Protein AF-A0A7W5YTB9-F1 (afdb_monomer_lite)

Organism: NCBI:txid65515

Structure (mmCIF, N/CA/C/O backbone):
data_AF-A0A7W5YTB9-F1
#
_entry.id   AF-A0A7W5YTB9-F1
#
loop_
_atom_site.group_PDB
_atom_site.id
_atom_site.type_symbol
_atom_site.label_atom_id
_atom_site.label_alt_id
_atom_site.label_comp_id
_atom_site.label_asym_id
_atom_site.label_entity_id
_atom_site.label_seq_id
_atom_site.pdbx_PDB_ins_code
_atom_site.Cartn_x
_atom_site.Cartn_y
_atom_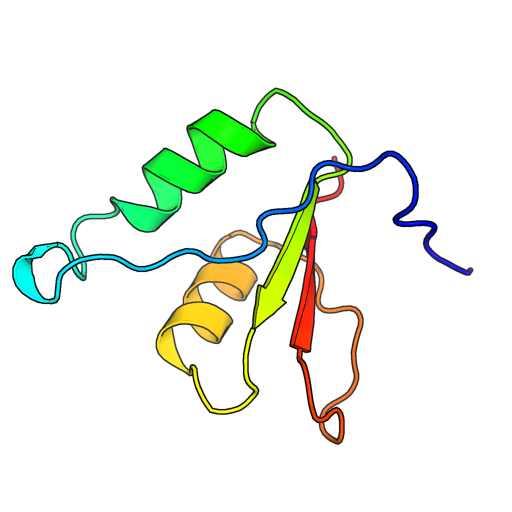site.Cartn_z
_atom_site.occupancy
_atom_site.B_iso_or_equiv
_atom_site.auth_seq_id
_atom_site.auth_comp_id
_atom_site.auth_asym_id
_atom_site.auth_atom_id
_atom_site.pdbx_PDB_model_num
ATOM 1 N N . MET A 1 1 ? 3.026 14.973 14.996 1.00 58.91 1 MET A N 1
ATOM 2 C CA . MET A 1 1 ? 2.088 14.018 15.616 1.00 58.91 1 MET A CA 1
ATOM 3 C C . MET A 1 1 ? 2.572 12.621 15.282 1.00 58.91 1 MET A C 1
ATOM 5 O O . MET A 1 1 ? 2.809 12.348 14.110 1.00 58.91 1 MET A O 1
ATOM 9 N N . GLU A 1 2 ? 2.808 11.783 16.284 1.00 70.38 2 GLU A N 1
ATOM 10 C CA . GLU A 1 2 ? 3.258 10.405 16.073 1.00 70.38 2 GLU A CA 1
ATOM 11 C C . GLU A 1 2 ? 2.089 9.553 15.554 1.00 70.38 2 GLU A C 1
ATOM 13 O O . GLU A 1 2 ? 0.958 9.701 16.013 1.00 70.38 2 GLU A O 1
ATOM 18 N N . THR A 1 3 ? 2.331 8.701 14.553 1.00 79.94 3 THR A N 1
ATOM 19 C CA . THR A 1 3 ? 1.320 7.760 14.040 1.00 79.94 3 THR A CA 1
ATOM 20 C C . THR A 1 3 ? 1.549 6.401 14.702 1.00 79.94 3 THR A C 1
ATOM 22 O O . THR A 1 3 ? 2.597 5.794 14.491 1.00 79.94 3 THR A O 1
ATOM 25 N N . ARG A 1 4 ? 0.581 5.909 15.488 1.00 83.56 4 ARG A N 1
ATOM 26 C CA . ARG A 1 4 ? 0.652 4.581 16.116 1.00 83.56 4 ARG A CA 1
ATOM 27 C C . ARG A 1 4 ? 0.171 3.506 15.139 1.00 83.56 4 ARG A C 1
ATOM 29 O O . ARG A 1 4 ? -0.966 3.558 14.690 1.00 83.56 4 ARG A O 1
ATOM 36 N N . LEU A 1 5 ? 1.037 2.538 14.845 1.00 89.12 5 LEU A N 1
ATOM 37 C CA . LEU A 1 5 ? 0.725 1.389 13.980 1.00 89.12 5 LEU A CA 1
ATOM 38 C C . LEU A 1 5 ? 0.260 0.156 14.769 1.00 89.12 5 LEU A C 1
ATOM 40 O O . LEU A 1 5 ? -0.298 -0.778 14.208 1.00 89.12 5 LEU A O 1
ATOM 44 N N . VAL A 1 6 ? 0.474 0.145 16.086 1.00 90.00 6 VAL A N 1
ATOM 45 C CA . VAL A 1 6 ? 0.041 -0.957 16.955 1.00 90.00 6 VAL A CA 1
ATOM 46 C C . VAL A 1 6 ? -1.478 -1.110 16.885 1.00 90.00 6 VAL A C 1
ATOM 48 O O . VAL A 1 6 ? -2.202 -0.150 17.142 1.00 90.00 6 VAL A O 1
ATOM 51 N N . GLY A 1 7 ? -1.934 -2.327 16.581 1.00 89.62 7 GLY A N 1
ATOM 52 C CA . GLY A 1 7 ? -3.351 -2.670 16.431 1.00 89.62 7 GLY A CA 1
ATOM 53 C C . GLY A 1 7 ? -3.916 -2.453 15.022 1.00 89.62 7 GLY A C 1
ATOM 54 O O . GLY A 1 7 ? -5.064 -2.813 14.788 1.00 89.62 7 GLY A O 1
ATOM 55 N N . ALA A 1 8 ? -3.132 -1.896 14.093 1.00 91.81 8 ALA A N 1
ATOM 56 C CA . ALA A 1 8 ? -3.494 -1.777 12.682 1.00 91.81 8 ALA A CA 1
ATOM 57 C C . ALA A 1 8 ? -3.193 -3.077 11.914 1.00 91.81 8 ALA A C 1
ATOM 59 O O . ALA A 1 8 ? -2.288 -3.825 12.290 1.00 91.81 8 ALA A O 1
ATOM 60 N N . LEU A 1 9 ? -3.912 -3.316 10.812 1.00 93.94 9 LEU A N 1
ATOM 61 C CA . LEU A 1 9 ? -3.610 -4.425 9.903 1.00 93.94 9 LEU A CA 1
ATOM 62 C C . LEU A 1 9 ? -2.284 -4.154 9.182 1.00 93.94 9 LEU A C 1
ATOM 64 O O . LEU A 1 9 ? -2.138 -3.122 8.526 1.00 93.94 9 LEU A O 1
ATOM 68 N N . GLU A 1 10 ? -1.346 -5.090 9.279 1.00 95.69 10 GLU A N 1
ATOM 69 C CA . GLU A 1 10 ? -0.095 -5.076 8.524 1.00 95.69 10 GLU A CA 1
ATOM 70 C C . GLU A 1 10 ? -0.200 -6.005 7.312 1.00 95.69 10 GLU A C 1
ATOM 72 O O . GLU A 1 10 ? -0.553 -7.179 7.443 1.00 95.69 10 GLU A O 1
ATOM 77 N N . VAL A 1 11 ? 0.136 -5.489 6.131 1.00 95.69 11 VAL A N 1
ATOM 78 C CA . VAL A 1 11 ? 0.472 -6.320 4.971 1.00 95.69 11 VAL A CA 1
ATOM 79 C C . VAL A 1 11 ? 1.992 -6.461 4.945 1.00 95.69 11 VAL A C 1
ATOM 81 O O . VAL A 1 11 ? 2.680 -5.575 4.438 1.00 95.69 11 VAL A O 1
ATOM 84 N N . ASP A 1 12 ? 2.490 -7.555 5.523 1.00 94.81 12 ASP A N 1
ATOM 85 C CA . ASP A 1 12 ? 3.930 -7.832 5.664 1.00 94.81 12 ASP A CA 1
ATOM 86 C C . ASP A 1 12 ? 4.598 -8.000 4.289 1.00 94.81 12 ASP A C 1
ATOM 88 O O . ASP A 1 12 ? 5.539 -7.287 3.940 1.00 94.81 12 ASP A O 1
ATOM 92 N N . GLU A 1 13 ? 4.019 -8.851 3.433 1.00 94.25 13 GLU A N 1
ATOM 93 C CA . GLU A 1 13 ? 4.495 -9.058 2.067 1.00 94.25 13 GLU A CA 1
ATOM 94 C C . GLU A 1 13 ? 3.351 -9.149 1.049 1.00 94.25 13 GLU A C 1
ATOM 96 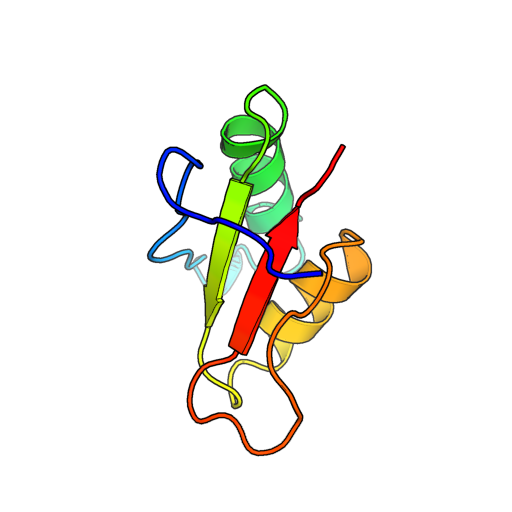O O . GLU A 1 13 ? 2.313 -9.775 1.271 1.00 94.25 13 GLU A O 1
ATOM 101 N N . LEU A 1 14 ? 3.569 -8.545 -0.124 1.00 95.62 14 LEU A N 1
ATOM 102 C CA . LEU A 1 14 ? 2.692 -8.665 -1.285 1.00 95.62 14 LEU A CA 1
ATOM 103 C C . LEU A 1 14 ? 3.528 -8.811 -2.553 1.00 95.62 14 LEU A C 1
ATOM 105 O O . LEU A 1 14 ? 4.217 -7.884 -2.982 1.00 95.62 14 L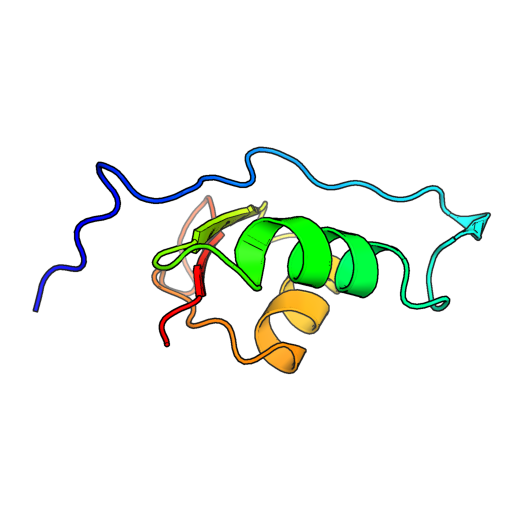EU A O 1
ATOM 109 N N . ALA A 1 15 ? 3.400 -9.962 -3.199 1.00 95.12 15 ALA A N 1
ATOM 110 C CA . ALA A 1 15 ? 4.001 -10.239 -4.491 1.00 95.12 15 ALA A CA 1
ATOM 111 C C . ALA A 1 15 ? 2.935 -10.733 -5.470 1.00 95.12 15 ALA A C 1
ATOM 113 O O . ALA A 1 15 ? 1.985 -11.420 -5.100 1.00 95.12 15 ALA A O 1
ATOM 114 N N . VAL A 1 16 ? 3.109 -10.398 -6.747 1.00 95.88 16 VAL A N 1
ATOM 115 C CA . VAL A 1 16 ? 2.310 -10.959 -7.839 1.00 95.88 16 VAL A CA 1
ATOM 116 C C . VAL A 1 16 ? 3.235 -11.582 -8.873 1.00 95.88 16 VAL A C 1
ATOM 118 O O . VAL A 1 16 ? 4.337 -11.081 -9.122 1.00 95.88 16 VAL A O 1
ATOM 121 N N . SER A 1 17 ? 2.767 -12.663 -9.498 1.00 96.94 17 SER A N 1
ATOM 122 C CA . SER A 1 17 ? 3.449 -13.281 -10.638 1.00 96.94 17 SER A CA 1
ATOM 123 C C . SER A 1 17 ? 3.771 -12.232 -11.713 1.00 96.94 17 SER A C 1
ATOM 125 O O . SER A 1 17 ? 2.947 -11.337 -11.942 1.00 96.94 17 SER A O 1
ATOM 127 N N . PRO A 1 18 ? 4.912 -12.334 -12.424 1.00 95.56 18 PRO A N 1
ATOM 128 C CA . PRO A 1 18 ? 5.208 -11.472 -13.566 1.00 95.56 18 PRO A CA 1
ATOM 129 C C . PRO A 1 18 ? 4.060 -11.390 -14.580 1.00 95.56 18 PRO A C 1
ATOM 131 O O . PRO A 1 18 ? 3.762 -10.303 -15.065 1.00 95.56 18 PRO A O 1
ATOM 134 N N . HIS A 1 19 ? 3.355 -12.501 -14.822 1.00 96.62 19 HIS A N 1
ATOM 135 C CA . HIS A 1 19 ? 2.215 -12.557 -15.744 1.00 96.62 19 HIS A CA 1
ATOM 136 C C . HIS A 1 19 ? 0.979 -11.790 -15.257 1.00 96.62 19 HIS A C 1
ATOM 138 O O . HIS A 1 19 ? 0.138 -11.433 -16.070 1.00 96.62 19 HIS A O 1
ATOM 144 N N . ALA A 1 20 ? 0.868 -11.518 -13.955 1.00 95.69 20 ALA A N 1
ATOM 145 C CA . ALA A 1 20 ? -0.242 -10.778 -13.354 1.00 95.69 20 ALA A CA 1
ATOM 146 C C . ALA A 1 20 ? 0.050 -9.269 -13.209 1.00 95.69 20 ALA A C 1
ATOM 148 O O . ALA A 1 20 ? -0.804 -8.495 -12.760 1.00 95.69 20 ALA A O 1
ATOM 149 N N . ARG A 1 21 ? 1.261 -8.816 -13.564 1.00 94.75 21 ARG A N 1
ATOM 150 C CA . ARG A 1 21 ? 1.634 -7.396 -13.503 1.00 94.75 21 ARG A CA 1
ATOM 151 C C . ARG A 1 21 ? 0.820 -6.589 -14.512 1.00 94.75 21 ARG A C 1
ATOM 153 O O . ARG A 1 21 ? 0.484 -7.063 -15.588 1.00 94.75 21 ARG A O 1
ATOM 160 N N . GLY A 1 22 ? 0.472 -5.358 -14.142 1.00 94.88 22 GLY A N 1
ATOM 161 C CA . GLY A 1 22 ? -0.359 -4.480 -14.975 1.00 94.88 22 GLY A CA 1
ATOM 162 C C . GLY A 1 22 ? -1.854 -4.828 -14.999 1.00 94.88 22 GLY A C 1
ATOM 163 O O . GLY A 1 22 ? -2.642 -4.003 -15.442 1.00 94.88 22 GLY A O 1
ATOM 164 N N . GLN A 1 23 ? -2.271 -5.974 -14.450 1.00 97.12 23 GLN A N 1
ATOM 165 C CA . GLN A 1 23 ? -3.672 -6.425 -14.461 1.00 97.12 23 GLN A CA 1
ATOM 166 C C . GLN A 1 23 ? -4.485 -5.976 -13.234 1.00 97.12 23 GLN A C 1
ATOM 168 O O . GLN A 1 23 ? -5.625 -6.380 -13.050 1.00 97.12 23 GLN A O 1
ATOM 173 N N . GLY A 1 24 ? -3.901 -5.166 -12.347 1.00 97.19 24 GLY A N 1
ATOM 174 C CA . GLY A 1 24 ? -4.596 -4.657 -11.158 1.00 97.19 24 GLY A CA 1
ATOM 175 C C . GLY A 1 24 ? -4.740 -5.650 -9.997 1.00 97.19 24 GLY A C 1
ATOM 176 O O . GLY A 1 24 ? -5.312 -5.279 -8.979 1.00 97.19 24 GLY A O 1
ATOM 177 N N . VAL A 1 25 ? -4.167 -6.856 -10.084 1.00 98.06 25 VAL A N 1
ATOM 178 C CA . VAL A 1 25 ? -4.274 -7.901 -9.041 1.00 98.06 25 VAL A CA 1
ATOM 179 C C . VAL A 1 25 ? -3.836 -7.406 -7.659 1.00 98.06 25 VAL A C 1
ATOM 181 O O . VAL A 1 25 ? -4.578 -7.546 -6.693 1.00 98.06 25 VAL A O 1
ATOM 184 N N . ALA A 1 26 ? -2.672 -6.755 -7.565 1.00 97.06 26 ALA A N 1
ATOM 185 C CA . ALA A 1 26 ? -2.171 -6.223 -6.295 1.00 97.06 26 ALA A CA 1
ATOM 186 C C . ALA A 1 26 ? -3.131 -5.192 -5.672 1.00 97.06 26 ALA A C 1
ATOM 188 O O . ALA A 1 26 ? -3.351 -5.205 -4.467 1.00 97.06 26 ALA A O 1
ATOM 189 N N . ARG A 1 27 ? -3.751 -4.335 -6.498 1.00 97.06 27 ARG A N 1
ATOM 190 C CA . ARG A 1 27 ? -4.777 -3.385 -6.041 1.00 97.06 27 ARG A CA 1
ATOM 191 C C . ARG A 1 27 ? -5.996 -4.128 -5.499 1.00 97.06 27 ARG A C 1
ATOM 193 O O . ARG A 1 27 ? -6.425 -3.817 -4.402 1.00 97.06 27 ARG A O 1
ATOM 200 N N . GLY A 1 28 ? -6.507 -5.119 -6.231 1.00 97.12 28 GLY A N 1
ATOM 201 C CA . GLY A 1 28 ? -7.671 -5.895 -5.796 1.00 97.12 28 GLY A CA 1
ATOM 202 C C . GLY A 1 28 ? -7.449 -6.603 -4.457 1.00 97.12 28 GLY A C 1
ATOM 203 O O . GLY A 1 28 ? -8.327 -6.578 -3.601 1.00 97.12 28 GLY A O 1
ATOM 204 N N . ILE A 1 29 ? -6.255 -7.165 -4.240 1.00 95.69 29 ILE A N 1
ATOM 205 C CA . ILE A 1 29 ? -5.877 -7.772 -2.954 1.00 95.69 29 ILE A CA 1
ATOM 206 C C . ILE A 1 29 ? -5.853 -6.716 -1.841 1.00 95.69 29 ILE A C 1
ATOM 208 O O . ILE A 1 29 ? -6.457 -6.921 -0.792 1.00 95.69 29 ILE A O 1
ATOM 212 N N . LEU A 1 30 ? -5.199 -5.573 -2.066 1.00 95.75 30 LEU A N 1
ATOM 213 C CA . LEU A 1 30 ? -5.127 -4.491 -1.076 1.00 95.75 30 LEU A CA 1
ATOM 214 C C . LEU A 1 30 ? -6.499 -3.879 -0.766 1.00 95.75 30 LEU A C 1
ATOM 216 O O . LEU A 1 30 ? -6.758 -3.513 0.377 1.00 95.75 30 LEU A O 1
ATOM 220 N N . ASP A 1 31 ? -7.385 -3.781 -1.754 1.00 94.94 31 ASP A N 1
ATOM 221 C CA . ASP A 1 31 ? -8.754 -3.304 -1.562 1.00 94.94 31 ASP A CA 1
ATOM 222 C C . ASP A 1 31 ? -9.592 -4.314 -0.771 1.00 94.94 31 ASP A C 1
ATOM 224 O O . ASP A 1 31 ? -10.357 -3.914 0.104 1.00 94.94 31 ASP A O 1
ATOM 228 N N . LEU A 1 32 ? -9.412 -5.616 -1.010 1.00 94.25 32 LEU A N 1
ATOM 229 C CA . LEU A 1 32 ? -10.076 -6.669 -0.240 1.00 94.25 32 LEU A CA 1
ATOM 230 C C . LEU A 1 32 ? -9.621 -6.679 1.225 1.00 94.25 32 LEU A C 1
ATOM 232 O O . LEU A 1 32 ? -10.458 -6.744 2.123 1.00 94.25 32 LEU A O 1
ATOM 236 N N . LEU A 1 33 ? -8.307 -6.623 1.458 1.00 92.25 33 LEU A N 1
ATOM 237 C CA . LEU A 1 33 ? -7.722 -6.709 2.797 1.00 92.25 33 LEU A CA 1
ATOM 238 C C . LEU A 1 33 ? -7.940 -5.422 3.593 1.00 92.25 33 LEU A C 1
ATOM 240 O O . LEU A 1 33 ? -8.403 -5.475 4.725 1.00 92.25 33 LEU A O 1
ATOM 244 N N . CYS A 1 34 ? -7.645 -4.271 2.988 1.00 92.69 34 CYS A N 1
ATOM 245 C CA . CYS A 1 34 ? -7.603 -2.988 3.687 1.00 92.69 34 CYS A CA 1
ATOM 246 C C . CYS A 1 34 ? -8.816 -2.092 3.416 1.00 92.69 34 CYS A C 1
ATOM 248 O O . CYS A 1 34 ? -8.906 -1.013 3.983 1.00 92.69 34 CYS A O 1
ATOM 250 N N . GLY A 1 35 ? -9.763 -2.494 2.562 1.00 87.38 35 GLY A N 1
ATOM 251 C CA . GLY A 1 35 ? -10.979 -1.712 2.298 1.00 87.38 35 GLY A CA 1
ATOM 252 C C . GLY A 1 35 ? -12.034 -1.781 3.404 1.00 87.38 35 GLY A C 1
ATOM 253 O O . GLY A 1 35 ? -13.003 -1.029 3.362 1.00 87.38 35 GLY A O 1
ATOM 254 N N . ARG A 1 36 ? -11.876 -2.689 4.375 1.00 83.62 36 ARG A N 1
ATOM 255 C CA . ARG A 1 36 ? -12.805 -2.876 5.506 1.00 83.62 36 ARG A CA 1
ATOM 256 C C . ARG A 1 36 ? -12.164 -2.656 6.873 1.00 83.62 36 ARG A C 1
ATOM 258 O O . ARG A 1 36 ? -12.838 -2.814 7.887 1.00 83.62 36 ARG A O 1
ATOM 265 N N . THR A 1 37 ? -10.875 -2.338 6.903 1.00 77.25 37 THR A N 1
ATOM 266 C CA . THR A 1 37 ? -10.091 -2.231 8.131 1.00 77.25 37 THR A CA 1
ATOM 267 C C . THR A 1 37 ? -9.228 -0.986 8.061 1.00 77.25 37 THR A C 1
ATOM 269 O O . THR A 1 37 ? -8.357 -0.896 7.197 1.00 77.25 37 THR A O 1
ATOM 272 N N . ASP A 1 38 ? -9.429 -0.074 9.005 1.00 79.12 38 ASP A N 1
ATOM 273 C CA . ASP A 1 38 ? -8.580 1.096 9.173 1.00 79.12 38 ASP A CA 1
ATOM 274 C C . ASP A 1 38 ? -8.100 1.189 10.631 1.00 79.12 38 ASP A C 1
ATOM 276 O O . ASP A 1 38 ? -8.904 0.991 11.548 1.00 79.12 38 ASP A O 1
ATOM 280 N N . PRO A 1 39 ? -6.805 1.487 10.868 1.00 89.06 39 PRO A N 1
ATOM 281 C CA . PRO A 1 39 ? -5.757 1.722 9.869 1.00 89.06 39 PRO A CA 1
ATOM 282 C C . PRO A 1 39 ? -5.217 0.416 9.256 1.00 89.06 39 PRO A C 1
ATOM 284 O O . PRO A 1 39 ? -5.200 -0.630 9.907 1.00 89.06 39 PRO A O 1
ATOM 287 N N . CYS A 1 40 ? -4.691 0.506 8.033 1.00 94.75 40 CYS A N 1
ATOM 288 C CA . CYS A 1 40 ? -3.883 -0.542 7.404 1.00 94.75 40 CYS A CA 1
ATOM 289 C C . CYS A 1 40 ? -2.538 0.039 6.947 1.00 94.75 40 CYS A C 1
ATOM 291 O O . CYS A 1 40 ? -2.461 1.180 6.484 1.00 94.75 40 CYS A O 1
ATOM 293 N N . TRP A 1 41 ? -1.459 -0.724 7.086 1.00 96.19 41 TRP A N 1
ATOM 294 C CA . TRP A 1 41 ? -0.116 -0.288 6.720 1.00 96.19 41 TRP A CA 1
ATOM 295 C C . TRP A 1 41 ? 0.690 -1.419 6.085 1.00 96.19 41 TRP A C 1
ATOM 297 O O . TRP A 1 41 ? 0.335 -2.591 6.172 1.00 96.19 41 TRP A O 1
ATOM 307 N N . LEU A 1 42 ? 1.764 -1.042 5.398 1.00 97.12 42 LEU A N 1
ATOM 308 C CA . LEU A 1 42 ? 2.715 -1.976 4.807 1.00 97.12 42 LEU A CA 1
ATOM 309 C C . LEU A 1 42 ? 4.117 -1.387 4.791 1.00 97.12 42 LEU A C 1
ATOM 311 O O . LEU A 1 42 ? 4.308 -0.170 4.932 1.00 97.12 42 LEU A O 1
ATOM 315 N N . LEU A 1 43 ? 5.090 -2.252 4.540 1.00 96.62 43 LEU A N 1
ATOM 316 C CA . LEU A 1 43 ? 6.475 -1.880 4.318 1.00 96.62 43 LEU A CA 1
ATOM 317 C C . LEU A 1 43 ? 6.999 -2.458 3.000 1.00 96.62 43 LEU A C 1
ATOM 319 O O . LEU A 1 43 ? 6.470 -3.419 2.451 1.00 96.62 43 LEU A O 1
ATOM 323 N N . THR A 1 44 ? 8.025 -1.833 2.434 1.00 97.44 44 THR A N 1
ATOM 324 C CA . THR A 1 44 ? 8.697 -2.353 1.241 1.00 97.44 44 THR A CA 1
ATOM 325 C C . THR A 1 44 ? 10.135 -1.859 1.147 1.00 97.44 44 THR A C 1
ATOM 327 O O . THR A 1 44 ? 10.534 -0.892 1.805 1.00 97.44 44 THR A O 1
ATOM 330 N N . ALA A 1 45 ? 10.936 -2.514 0.311 1.00 96.69 45 ALA A N 1
ATOM 331 C CA . ALA A 1 45 ? 12.311 -2.112 0.083 1.00 96.69 45 ALA A CA 1
ATOM 332 C C . ALA A 1 45 ? 12.386 -0.823 -0.768 1.00 96.69 45 ALA A C 1
ATOM 334 O O . ALA A 1 45 ? 11.625 -0.674 -1.727 1.00 96.69 45 ALA A O 1
ATOM 335 N N . PRO A 1 46 ? 13.349 0.087 -0.515 1.00 97.06 46 PRO A N 1
ATOM 336 C CA . PRO A 1 46 ? 13.511 1.316 -1.301 1.00 97.06 46 PRO A CA 1
ATOM 337 C C . PRO A 1 46 ? 13.744 1.094 -2.805 1.00 97.06 46 PRO A C 1
ATOM 339 O O . PRO A 1 46 ? 13.478 1.987 -3.603 1.00 97.06 46 PRO A O 1
ATOM 342 N N . HIS A 1 47 ? 14.231 -0.086 -3.202 1.00 96.69 47 HIS A N 1
ATOM 343 C CA . HIS A 1 47 ? 14.486 -0.439 -4.601 1.00 96.69 47 HIS A CA 1
ATOM 344 C C . HIS A 1 47 ? 13.263 -1.036 -5.326 1.00 96.69 47 HIS A C 1
ATOM 346 O O . HIS A 1 47 ? 13.312 -1.235 -6.539 1.00 96.69 47 HIS A O 1
ATOM 352 N N . ALA A 1 48 ? 12.154 -1.304 -4.626 1.00 96.31 48 ALA A N 1
ATOM 353 C CA . ALA A 1 48 ? 10.937 -1.877 -5.202 1.00 96.31 48 ALA A CA 1
ATOM 354 C C . ALA A 1 48 ? 10.091 -0.811 -5.932 1.00 96.31 48 ALA A C 1
ATOM 356 O O . ALA A 1 48 ? 8.961 -0.514 -5.548 1.00 96.31 48 ALA A O 1
ATOM 357 N N . ALA A 1 49 ? 10.641 -0.209 -6.991 1.00 96.00 49 ALA A N 1
ATOM 358 C CA . ALA A 1 49 ? 10.078 0.976 -7.649 1.00 96.00 49 ALA A CA 1
ATOM 359 C C . ALA A 1 49 ? 8.614 0.818 -8.110 1.00 96.00 49 ALA A C 1
ATOM 361 O O . ALA A 1 49 ? 7.832 1.763 -8.001 1.00 96.00 49 ALA A O 1
ATOM 362 N N . ASP A 1 50 ? 8.223 -0.365 -8.591 1.00 96.06 50 ASP A N 1
ATOM 363 C CA . ASP A 1 50 ? 6.835 -0.646 -8.985 1.00 96.06 50 ASP A CA 1
ATOM 364 C C . ASP A 1 50 ? 5.873 -0.649 -7.792 1.00 96.06 50 ASP A C 1
ATOM 366 O O . ASP A 1 50 ? 4.767 -0.117 -7.897 1.00 96.06 50 ASP A O 1
ATOM 370 N N . ALA A 1 51 ? 6.302 -1.202 -6.654 1.00 97.12 51 ALA A N 1
ATOM 371 C CA . ALA A 1 51 ? 5.517 -1.215 -5.426 1.00 97.12 51 ALA A CA 1
ATOM 372 C C . ALA A 1 51 ? 5.356 0.210 -4.879 1.00 97.12 51 ALA A C 1
ATOM 374 O O . ALA A 1 51 ? 4.238 0.634 -4.602 1.00 97.12 51 ALA A O 1
ATOM 375 N N . LEU A 1 52 ? 6.446 0.988 -4.836 1.00 97.56 52 LEU A N 1
ATOM 376 C CA . LEU A 1 52 ? 6.413 2.397 -4.425 1.00 97.56 52 LEU A CA 1
ATOM 377 C C . LEU A 1 52 ? 5.400 3.204 -5.248 1.00 97.56 52 LEU A C 1
ATOM 379 O O . LEU A 1 52 ? 4.499 3.819 -4.679 1.00 97.56 52 LEU A O 1
ATOM 383 N N . ARG A 1 53 ? 5.489 3.129 -6.584 1.00 97.12 53 ARG A N 1
ATOM 384 C CA . ARG A 1 53 ? 4.546 3.809 -7.487 1.00 97.12 53 ARG A CA 1
ATOM 385 C C . ARG A 1 53 ? 3.112 3.326 -7.307 1.00 97.12 53 ARG A C 1
ATOM 387 O O . ARG A 1 53 ? 2.179 4.118 -7.435 1.00 97.12 53 ARG A O 1
ATOM 394 N N . LEU A 1 54 ? 2.911 2.030 -7.061 1.00 97.12 54 LEU A N 1
ATOM 395 C CA . LEU A 1 54 ? 1.585 1.484 -6.796 1.00 97.12 54 LEU A CA 1
ATOM 396 C C . LEU A 1 54 ? 0.991 2.115 -5.535 1.00 97.12 54 LEU A C 1
ATOM 398 O O . LEU A 1 54 ? -0.101 2.665 -5.627 1.00 97.12 54 LEU A O 1
ATOM 402 N N . TYR A 1 55 ? 1.695 2.065 -4.404 1.00 97.25 55 TYR A N 1
ATOM 403 C CA . TYR 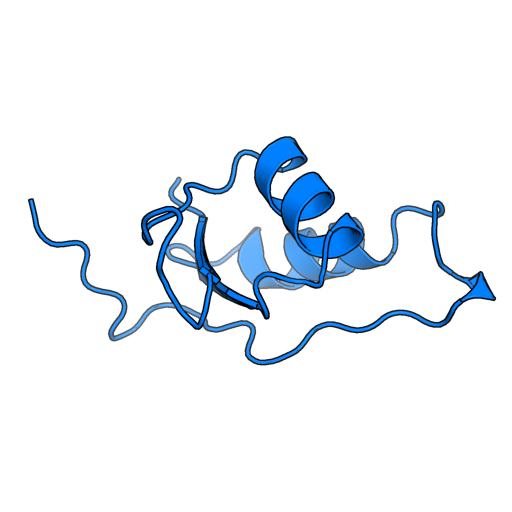A 1 55 ? 1.192 2.563 -3.121 1.00 97.25 55 TYR A CA 1
ATOM 404 C C . TYR A 1 55 ? 0.943 4.078 -3.146 1.00 97.25 55 TYR A C 1
ATOM 406 O O . TYR A 1 55 ? -0.107 4.532 -2.695 1.00 97.25 55 TYR A O 1
ATOM 414 N N . GLU A 1 56 ? 1.830 4.852 -3.778 1.00 96.38 56 GLU A N 1
ATOM 415 C CA . GLU A 1 56 ? 1.644 6.295 -3.994 1.00 96.38 56 GLU A CA 1
ATOM 416 C C . GLU A 1 56 ? 0.396 6.589 -4.845 1.00 96.38 56 GLU A C 1
ATOM 418 O O . GLU A 1 56 ? -0.426 7.427 -4.479 1.00 96.38 56 GLU A O 1
ATOM 423 N N . ARG A 1 57 ? 0.184 5.850 -5.944 1.00 96.44 57 ARG A N 1
ATOM 424 C CA . ARG A 1 57 ? -1.015 5.983 -6.794 1.00 96.44 57 ARG A CA 1
ATOM 425 C C . ARG A 1 57 ? -2.300 5.524 -6.098 1.00 96.44 57 ARG A C 1
ATOM 427 O O . ARG A 1 57 ? -3.386 5.941 -6.492 1.00 96.44 57 ARG A O 1
ATOM 434 N N . LEU A 1 58 ? -2.199 4.640 -5.108 1.00 94.94 58 LEU A N 1
ATOM 435 C CA . LEU A 1 58 ? -3.320 4.254 -4.247 1.00 94.94 58 LEU A CA 1
ATOM 436 C C . LEU A 1 58 ? -3.632 5.312 -3.177 1.00 94.94 58 LEU A C 1
ATOM 438 O O . LEU A 1 58 ? -4.575 5.121 -2.418 1.00 94.94 58 LEU A O 1
ATOM 442 N N . GLY A 1 59 ? -2.866 6.405 -3.105 1.00 95.00 59 GLY A N 1
ATOM 443 C CA . GLY A 1 59 ? -3.059 7.470 -2.123 1.00 95.00 59 GLY A CA 1
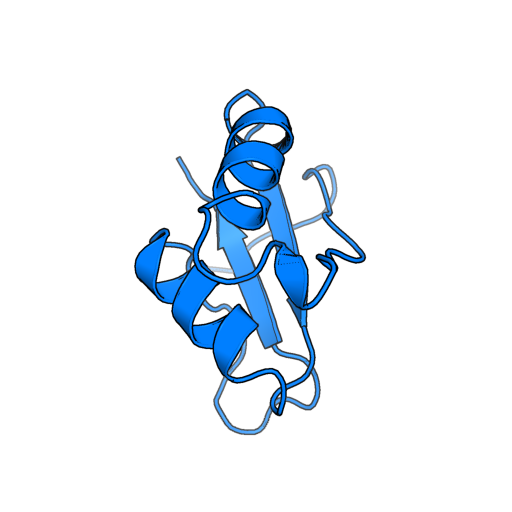ATOM 444 C C . GLY A 1 59 ? -2.505 7.140 -0.737 1.00 95.00 59 GLY A C 1
ATOM 445 O O . GLY A 1 59 ? -2.809 7.843 0.222 1.00 95.00 59 GLY A O 1
ATOM 446 N N . TRP A 1 60 ? -1.696 6.084 -0.601 1.00 95.56 60 TRP A N 1
ATOM 447 C CA . TRP A 1 60 ? -1.131 5.720 0.694 1.00 95.56 60 TRP A CA 1
ATOM 448 C C . TRP A 1 60 ? -0.054 6.728 1.095 1.00 95.56 60 TRP A C 1
ATOM 450 O O . TRP A 1 60 ? 0.786 7.143 0.291 1.00 95.56 60 TRP A O 1
ATOM 460 N N . ARG A 1 61 ? -0.042 7.100 2.374 1.00 95.31 61 ARG A N 1
ATOM 461 C CA . ARG A 1 61 ? 0.884 8.088 2.919 1.00 95.31 61 ARG A CA 1
ATOM 462 C C . ARG A 1 61 ? 2.205 7.429 3.294 1.00 95.31 61 ARG A C 1
ATOM 464 O O . ARG A 1 61 ? 2.252 6.590 4.191 1.00 95.31 61 ARG A O 1
ATOM 471 N N . ARG A 1 62 ? 3.297 7.851 2.656 1.00 95.88 62 ARG A N 1
ATOM 472 C CA . ARG A 1 62 ? 4.660 7.456 3.040 1.00 95.88 62 ARG A CA 1
ATOM 473 C C . ARG A 1 62 ? 5.016 8.058 4.405 1.00 95.88 62 ARG A C 1
ATOM 475 O O . ARG A 1 62 ? 4.903 9.268 4.589 1.00 95.88 62 ARG A O 1
ATOM 482 N N . LEU A 1 63 ? 5.463 7.230 5.348 1.00 95.38 63 LEU A N 1
ATOM 483 C CA . LEU A 1 63 ? 5.857 7.661 6.699 1.00 95.38 63 LEU A CA 1
ATOM 484 C C . LEU A 1 63 ? 7.369 7.861 6.861 1.00 95.38 63 LEU A C 1
ATOM 486 O O . LEU A 1 63 ? 7.813 8.566 7.762 1.00 95.38 63 LEU A O 1
ATOM 490 N N . THR A 1 64 ? 8.170 7.247 5.996 1.00 95.62 64 THR A N 1
ATOM 491 C CA . THR A 1 64 ? 9.637 7.266 6.065 1.00 95.62 64 THR A CA 1
ATOM 492 C C . THR A 1 64 ? 10.249 8.234 5.055 1.00 95.62 64 THR A C 1
ATOM 494 O O . THR A 1 64 ? 9.784 8.330 3.920 1.00 95.62 64 THR A O 1
ATOM 497 N N . GLY A 1 65 ? 11.345 8.894 5.433 1.00 94.31 65 GLY A N 1
ATOM 498 C CA . GLY A 1 65 ? 12.094 9.787 4.544 1.00 94.31 65 GLY A CA 1
ATOM 499 C C . GLY A 1 65 ? 12.961 9.069 3.492 1.00 94.31 65 GLY A C 1
ATOM 500 O O . GLY A 1 65 ? 13.130 7.850 3.539 1.00 94.31 65 GLY A O 1
ATOM 501 N N . PRO A 1 66 ? 13.588 9.825 2.570 1.00 91.25 66 PRO A N 1
ATOM 502 C CA . PRO A 1 66 ? 14.312 9.288 1.409 1.00 91.25 66 PRO A CA 1
ATOM 503 C C . PRO A 1 66 ? 15.583 8.488 1.743 1.00 91.25 66 PRO A C 1
ATOM 505 O O . PRO A 1 66 ? 16.089 7.767 0.892 1.00 91.25 66 PRO A O 1
ATOM 508 N N . ARG A 1 67 ? 16.117 8.605 2.967 1.00 94.75 67 ARG A N 1
ATOM 509 C CA . ARG A 1 67 ? 17.310 7.866 3.430 1.00 94.75 67 ARG A CA 1
ATOM 510 C C . ARG A 1 67 ? 16.974 6.586 4.205 1.00 94.75 67 ARG A C 1
ATOM 512 O O . ARG A 1 67 ? 17.879 5.939 4.727 1.00 94.75 67 ARG A O 1
ATOM 519 N N . ALA A 1 68 ? 15.693 6.248 4.347 1.00 96.50 68 ALA A N 1
ATOM 520 C CA . ALA A 1 68 ? 15.282 5.074 5.104 1.00 96.50 68 ALA A CA 1
ATOM 521 C C . ALA A 1 68 ? 15.659 3.777 4.372 1.00 96.50 68 ALA A C 1
ATOM 523 O O . ALA A 1 68 ? 15.553 3.683 3.151 1.00 96.50 68 ALA A O 1
ATOM 524 N N . LYS A 1 69 ? 16.082 2.759 5.131 1.00 97.25 69 LYS A N 1
ATOM 525 C CA . LYS A 1 69 ? 16.417 1.42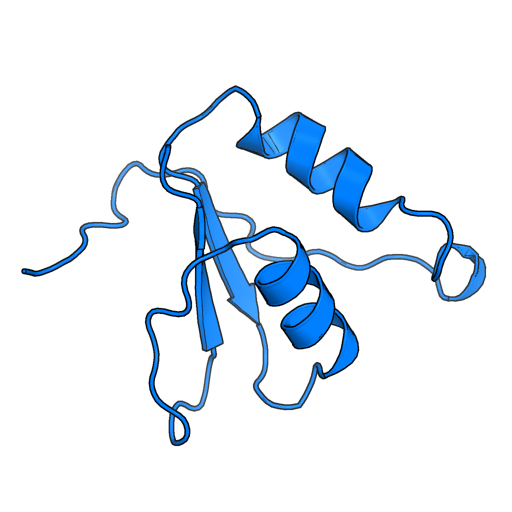8 4.590 1.00 97.25 69 LYS A CA 1
ATOM 526 C C . LYS A 1 69 ? 15.182 0.570 4.295 1.00 97.25 69 LYS A C 1
ATOM 528 O O . LYS A 1 69 ? 15.287 -0.416 3.578 1.00 97.25 69 LYS A O 1
ATOM 533 N N . ILE A 1 70 ? 14.034 0.967 4.834 1.00 96.62 70 ILE A N 1
ATOM 534 C CA . ILE A 1 70 ? 12.709 0.391 4.608 1.00 96.62 70 ILE A CA 1
ATOM 535 C C . ILE A 1 70 ? 11.762 1.564 4.386 1.00 96.62 70 ILE A C 1
ATOM 537 O O . ILE A 1 70 ? 11.887 2.595 5.051 1.00 96.62 70 ILE A O 1
ATOM 541 N N . VAL A 1 71 ? 10.834 1.413 3.448 1.00 97.62 71 VAL A N 1
ATOM 542 C CA . VAL A 1 71 ? 9.796 2.403 3.190 1.00 97.62 71 VAL A CA 1
ATOM 543 C C . VAL A 1 71 ? 8.490 1.930 3.800 1.00 97.62 71 VAL A C 1
ATOM 545 O O . VAL A 1 71 ? 8.029 0.849 3.457 1.00 97.62 71 VAL A O 1
ATOM 548 N N . VAL A 1 72 ? 7.882 2.748 4.657 1.00 97.06 72 VAL A N 1
ATOM 549 C CA . VAL A 1 72 ? 6.587 2.440 5.285 1.00 97.06 72 VAL A CA 1
ATOM 550 C C . VAL A 1 72 ? 5.492 3.300 4.669 1.00 97.06 72 VAL A C 1
ATOM 552 O O . VAL A 1 72 ? 5.663 4.517 4.532 1.00 97.06 72 VAL A O 1
ATOM 555 N N . PHE A 1 73 ? 4.365 2.675 4.336 1.00 97.00 73 PHE A N 1
ATOM 556 C CA . PHE A 1 73 ? 3.153 3.338 3.868 1.00 97.00 73 PHE A CA 1
ATOM 557 C C . PHE A 1 73 ? 1.984 3.055 4.804 1.00 97.00 73 PHE A C 1
ATOM 559 O O . PHE A 1 73 ? 1.808 1.937 5.278 1.00 97.00 73 PHE A O 1
ATOM 566 N N . LEU A 1 74 ? 1.161 4.074 5.021 1.00 95.69 74 LEU A N 1
ATOM 567 C CA . LEU A 1 74 ? -0.070 3.993 5.790 1.00 95.69 74 LEU A CA 1
ATOM 568 C C . LEU A 1 74 ? -1.257 4.353 4.903 1.00 95.69 74 LEU A C 1
ATOM 570 O O . LEU A 1 74 ? -1.276 5.419 4.282 1.00 95.69 74 LEU A O 1
ATOM 574 N N . ARG A 1 75 ? -2.271 3.498 4.918 1.00 93.12 75 ARG A N 1
ATOM 575 C CA . ARG A 1 75 ? -3.625 3.834 4.507 1.00 93.12 75 ARG A CA 1
ATOM 576 C C . ARG A 1 75 ? -4.359 4.377 5.731 1.00 93.12 75 ARG A C 1
ATOM 578 O O . ARG A 1 75 ? -4.464 3.710 6.759 1.00 93.12 75 ARG A O 1
ATOM 585 N N . SER A 1 76 ? -4.779 5.629 5.641 1.00 75.06 76 SER A N 1
ATOM 586 C CA . SER A 1 76 ? -5.689 6.249 6.603 1.00 75.06 76 SER A CA 1
ATOM 587 C C . SER A 1 76 ? -7.035 6.468 5.905 1.00 75.06 76 SER A C 1
ATOM 589 O O . SER A 1 76 ? -7.017 6.628 4.680 1.00 75.06 76 SER A O 1
ATOM 591 N N . PRO A 1 77 ? -8.155 6.448 6.645 1.00 61.62 77 PRO A N 1
ATOM 592 C CA . PRO A 1 77 ? -9.460 6.819 6.105 1.00 61.62 77 PRO A CA 1
ATOM 593 C C . PRO A 1 77 ? -9.476 8.260 5.579 1.00 61.62 77 PRO A C 1
ATOM 595 O O . PRO A 1 77 ? -8.648 9.080 6.050 1.00 61.62 77 PRO A O 1
#

Sequence (77 aa):
METRLVGALEVDELAVSPHARGQGVARGILDLLCGRTDPCWLLTAPHAADALRLYERLGWRRLTGPRAKIVVFLRSP

Foldseek 3Di:
DDDDCPPFAEPEDDDDDPVCPPVCPSVVVCCVRCVVTPKYKYKDALPPVVVVVVCVVVVWDWPDDPPDRMIMTIDHD

Radius of gyration: 12.35 Å; chains: 1; bounding box: 30×27×33 Å

Secondary structure (DSSP, 8-state):
-PPP-TTSEEE------GGGTTTTHHHHHHHHHHSSSSSEEEEE-TT-HHHHHHHHHTTPEE-S-TT-SSEEEEE--

InterPro domains:
  IPR000182 GNAT domain [PF13508] (9-61)
  IPR000182 GNAT domain [PS51186] (1-77)
  IPR016181 Acyl-CoA N-acyltransferase [SSF55729] (6-65)

pLDDT: mean 92.86, std 7.62, range [58.91, 98.06]